Protein AF-A0A537WPW2-F1 (afdb_monomer)

Secondary structure (DSSP, 8-state):
-EEE--SSHHHHHHHHHH-TTPEEESS-TTHHHHHHTTS---SEEEE-TT-GGGG-EEEETTEEEE-TT-BHHHHHHH-TTSHHHHHHHHHSS-HHHHHH-BHHHHHHHT-TT-SHHHHHHHTT--EEEEETTTEEEEE-

Sequence (140 aa):
MEVLIPRALEEALALKAAHPEAVPIAGGTDLMVDLNFDRTRPELMIDVSRLSELNTWRREDGNLFLGAGLTYTRALRELPEMRALAQASRSVGSPQIRNRGTIGGNLGTASPAGDAVPVLVAHDGEVVLVAAGDRTRSVP

Nearest PDB structures (foldseek):
  2e3t-assembly1_B  TM=9.440E-01  e=2.697E-08  Rattus norvegicus
  1t3q-assembly1_F  TM=8.923E-01  e=1.107E-08  Pseudomonas putida
  3etr-assembly1_B  TM=9.355E-01  e=3.478E-08  Bos taurus
  4yrw-assembly1_B  TM=9.409E-01  e=4.209E-08  Rattus norvegicus
  1jro-assembly2_E  TM=9.032E-01  e=4.716E-07  Rhodobacter capsulatus

Mean predicted aligned error: 2.57 Å

Structure (mmCIF, N/CA/C/O backbone):
data_AF-A0A537WPW2-F1
#
_entry.id   AF-A0A537WPW2-F1
#
loop_
_atom_site.group_PDB
_atom_site.id
_atom_site.type_symbol
_atom_site.label_atom_id
_atom_site.label_alt_id
_atom_site.label_comp_id
_atom_site.label_asym_id
_atom_site.label_entity_id
_atom_site.label_seq_id
_atom_site.pdbx_PDB_ins_code
_atom_site.Cartn_x
_atom_site.Cartn_y
_atom_site.Cartn_z
_atom_site.occupancy
_atom_site.B_iso_or_equiv
_atom_site.auth_seq_id
_atom_site.auth_comp_id
_atom_site.auth_asym_id
_atom_site.auth_atom_id
_atom_site.pdbx_PDB_model_num
ATOM 1 N N . MET A 1 1 ? 16.458 2.649 -13.959 1.00 85.69 1 MET A N 1
ATOM 2 C CA . MET A 1 1 ? 15.175 2.404 -13.285 1.00 85.69 1 MET A CA 1
ATOM 3 C C . MET A 1 1 ? 14.180 3.381 -13.851 1.00 85.69 1 MET A C 1
ATOM 5 O O . MET A 1 1 ? 14.317 4.580 -13.630 1.00 85.69 1 MET A O 1
ATOM 9 N N . GLU A 1 2 ? 13.271 2.872 -14.662 1.00 96.94 2 GLU A N 1
ATOM 10 C CA . GLU A 1 2 ? 12.179 3.645 -15.238 1.00 96.94 2 GLU A CA 1
ATOM 11 C C . GLU A 1 2 ? 10.965 3.598 -14.300 1.00 96.94 2 GLU A C 1
ATOM 13 O O . GLU A 1 2 ? 10.761 2.616 -13.582 1.00 96.94 2 GLU A O 1
ATOM 18 N N . VAL A 1 3 ? 10.181 4.678 -14.269 1.00 98.19 3 VAL A N 1
ATOM 19 C CA . VAL A 1 3 ? 8.965 4.768 -13.453 1.00 98.19 3 VAL A CA 1
ATOM 20 C C . VAL A 1 3 ? 7.814 5.243 -14.325 1.00 98.19 3 VAL A C 1
ATOM 22 O O . VAL A 1 3 ? 7.833 6.365 -14.829 1.00 98.19 3 VAL A O 1
ATOM 25 N N . LEU A 1 4 ? 6.800 4.396 -14.464 1.00 98.50 4 LEU A N 1
ATOM 26 C CA . LEU A 1 4 ? 5.553 4.715 -15.144 1.00 98.50 4 LEU A CA 1
ATOM 27 C C . LEU A 1 4 ? 4.578 5.340 -14.146 1.00 98.50 4 LEU A C 1
ATOM 29 O O . LEU A 1 4 ? 4.455 4.872 -13.014 1.00 98.50 4 LEU A O 1
ATOM 33 N N . ILE A 1 5 ? 3.885 6.401 -14.560 1.00 98.19 5 ILE A N 1
ATOM 34 C CA . ILE A 1 5 ? 3.008 7.194 -13.686 1.00 98.19 5 ILE A CA 1
ATOM 35 C C . ILE A 1 5 ? 1.600 7.238 -14.302 1.00 98.19 5 ILE A C 1
ATOM 37 O O . ILE A 1 5 ? 1.245 8.241 -14.932 1.00 98.19 5 ILE A O 1
ATOM 41 N N . PRO A 1 6 ? 0.811 6.156 -14.164 1.00 97.94 6 PRO A N 1
ATOM 42 C CA . PRO A 1 6 ? -0.560 6.116 -14.655 1.00 97.94 6 PRO A CA 1
ATOM 43 C C . PRO A 1 6 ? -1.446 7.131 -13.927 1.00 97.94 6 PRO A C 1
ATOM 45 O O . PRO A 1 6 ? -1.188 7.522 -12.784 1.00 97.94 6 PRO A O 1
ATOM 48 N N . ARG A 1 7 ? -2.519 7.556 -14.593 1.00 96.88 7 ARG A N 1
ATOM 49 C CA . ARG A 1 7 ? -3.494 8.521 -14.057 1.00 96.88 7 ARG A CA 1
ATOM 50 C C . ARG A 1 7 ? -4.798 7.883 -13.594 1.00 96.88 7 ARG A C 1
ATOM 52 O O . ARG A 1 7 ? -5.586 8.569 -12.950 1.00 96.88 7 ARG A O 1
ATOM 59 N N . ALA A 1 8 ? -5.010 6.613 -13.920 1.00 97.12 8 ALA A N 1
ATOM 60 C CA . ALA A 1 8 ? -6.184 5.838 -13.541 1.00 97.12 8 ALA A CA 1
ATOM 61 C C . ALA A 1 8 ? -5.801 4.386 -13.237 1.00 97.12 8 ALA A C 1
ATOM 63 O O . ALA A 1 8 ? -4.783 3.883 -13.728 1.00 97.12 8 ALA A O 1
ATOM 64 N N . LEU A 1 9 ? -6.632 3.704 -12.450 1.00 97.25 9 LEU A N 1
ATOM 65 C CA . LEU A 1 9 ? -6.421 2.297 -12.112 1.00 97.25 9 LEU A CA 1
ATOM 66 C C . LEU A 1 9 ? -6.387 1.410 -13.362 1.00 97.25 9 LEU A C 1
ATOM 68 O O . LEU A 1 9 ? -5.503 0.567 -13.478 1.00 97.25 9 LEU A O 1
ATOM 72 N N . GLU A 1 10 ? -7.279 1.655 -14.321 1.00 97.25 10 GLU A N 1
ATOM 73 C CA . GLU A 1 10 ? -7.330 0.916 -15.589 1.00 97.25 10 GLU A CA 1
ATOM 74 C C . GLU A 1 10 ? -5.992 0.976 -16.344 1.00 97.25 10 GLU A C 1
ATOM 76 O O . GLU A 1 10 ? -5.466 -0.040 -16.797 1.00 97.25 10 GLU A O 1
ATOM 81 N N . GLU A 1 11 ? -5.383 2.164 -16.406 1.00 97.88 11 GLU A N 1
ATOM 82 C CA . GLU A 1 11 ? -4.077 2.365 -17.037 1.00 97.88 11 GLU A CA 1
ATOM 83 C C . GLU A 1 11 ? -2.975 1.621 -16.273 1.00 97.88 11 GLU A C 1
ATOM 85 O O . GLU A 1 11 ? -2.161 0.928 -16.880 1.00 97.88 11 GLU A O 1
ATOM 90 N N . ALA A 1 12 ? -2.969 1.695 -14.939 1.00 98.31 12 ALA A N 1
ATOM 91 C CA . ALA A 1 12 ? -2.002 0.974 -14.113 1.00 98.31 12 ALA A CA 1
ATOM 92 C C . ALA A 1 12 ? -2.090 -0.549 -14.309 1.00 98.31 12 ALA A C 1
ATOM 94 O O . ALA A 1 12 ? -1.064 -1.227 -14.386 1.00 98.31 12 ALA A O 1
ATOM 95 N N . LEU A 1 13 ? -3.308 -1.086 -14.423 1.00 98.31 13 LEU A N 1
ATOM 96 C CA . LEU A 1 13 ? -3.556 -2.502 -14.680 1.00 98.31 13 LEU A CA 1
ATOM 97 C C . LEU A 1 13 ? -3.110 -2.908 -16.087 1.00 98.31 13 LEU A C 1
ATOM 99 O O . LEU A 1 13 ? -2.482 -3.957 -16.237 1.00 98.31 13 LEU A O 1
ATOM 103 N N . ALA A 1 14 ? -3.386 -2.084 -17.101 1.00 98.19 14 ALA A N 1
ATOM 104 C CA . ALA A 1 14 ? -2.924 -2.313 -18.467 1.00 98.19 14 ALA A CA 1
ATOM 105 C C . ALA A 1 14 ? -1.389 -2.320 -18.544 1.00 98.19 14 ALA A C 1
ATOM 107 O O . ALA A 1 14 ? -0.806 -3.243 -19.115 1.00 98.19 14 ALA A O 1
ATOM 108 N N . LEU A 1 15 ? -0.728 -1.357 -17.893 1.00 98.38 15 LEU A N 1
ATOM 109 C CA . LEU A 1 15 ? 0.732 -1.313 -17.786 1.00 98.38 15 LEU A CA 1
ATOM 110 C C . LEU A 1 15 ? 1.279 -2.538 -17.052 1.00 98.38 15 LEU A C 1
ATOM 112 O O . LEU A 1 15 ? 2.238 -3.143 -17.518 1.00 98.38 15 LEU A O 1
ATOM 116 N N . LYS A 1 16 ? 0.653 -2.961 -15.948 1.00 98.25 16 LYS A N 1
ATOM 117 C CA . LYS A 1 16 ? 1.069 -4.166 -15.218 1.00 98.25 16 LYS A CA 1
ATOM 118 C C . LYS A 1 16 ? 0.872 -5.449 -16.033 1.00 98.25 16 LYS A C 1
ATOM 120 O O . LYS A 1 16 ? 1.639 -6.394 -15.872 1.00 98.25 16 LYS A O 1
ATOM 125 N N . ALA A 1 17 ? -0.139 -5.500 -16.898 1.00 98.12 17 ALA A N 1
ATOM 126 C CA . ALA A 1 17 ? -0.354 -6.622 -17.806 1.00 98.12 17 ALA A CA 1
ATOM 127 C C . ALA A 1 17 ? 0.673 -6.648 -18.950 1.00 98.12 17 ALA A C 1
ATOM 129 O O . ALA A 1 17 ? 1.134 -7.725 -19.320 1.00 98.12 17 ALA A O 1
ATOM 130 N N . ALA A 1 18 ? 1.044 -5.478 -19.483 1.00 98.12 18 ALA A N 1
ATOM 131 C CA . ALA A 1 18 ? 2.081 -5.335 -20.505 1.00 98.12 18 ALA A CA 1
ATOM 132 C C . ALA A 1 18 ? 3.498 -5.578 -19.955 1.00 98.12 18 ALA A C 1
ATOM 134 O O . ALA A 1 18 ? 4.353 -6.086 -20.676 1.00 98.12 18 ALA A O 1
ATOM 135 N N . HIS A 1 19 ? 3.714 -5.264 -18.675 1.00 98.00 19 HIS A N 1
ATOM 136 C CA . HIS A 1 19 ? 4.984 -5.395 -17.962 1.00 98.00 19 HIS A CA 1
ATOM 137 C C . HIS A 1 19 ? 4.810 -6.214 -16.669 1.00 98.00 19 HIS A C 1
ATOM 139 O O . HIS A 1 19 ? 4.763 -5.648 -15.566 1.00 98.00 19 HIS A O 1
ATOM 145 N N . PRO A 1 20 ? 4.678 -7.553 -16.760 1.00 97.56 20 PRO A N 1
ATOM 146 C CA . PRO A 1 20 ? 4.456 -8.413 -15.597 1.00 97.56 20 PRO A CA 1
ATOM 147 C C . PRO A 1 20 ? 5.550 -8.319 -14.526 1.00 97.56 20 PRO A C 1
ATOM 149 O O . PRO A 1 20 ? 5.272 -8.555 -13.351 1.00 97.56 20 PRO A O 1
ATOM 152 N N . GLU A 1 21 ? 6.768 -7.939 -14.893 1.00 97.12 21 GLU A N 1
ATOM 153 C CA . GLU A 1 21 ? 7.914 -7.711 -14.009 1.00 97.12 21 GLU A CA 1
ATOM 154 C C . GLU A 1 21 ? 7.873 -6.366 -13.273 1.00 97.12 21 GLU A C 1
ATOM 156 O O . GLU A 1 21 ? 8.509 -6.227 -12.228 1.00 97.12 21 GLU A O 1
ATOM 161 N N . ALA A 1 22 ? 7.114 -5.383 -13.773 1.00 98.12 22 ALA A N 1
ATOM 162 C CA . ALA A 1 22 ? 7.091 -4.044 -13.199 1.00 98.12 22 ALA A CA 1
ATOM 163 C C . ALA A 1 22 ? 6.582 -4.067 -11.754 1.00 98.12 22 ALA A C 1
ATOM 165 O O . ALA A 1 22 ? 5.523 -4.635 -11.459 1.00 98.12 22 ALA A O 1
ATOM 166 N N . VAL A 1 23 ? 7.313 -3.436 -10.839 1.00 97.94 23 VAL A N 1
ATOM 167 C CA . VAL A 1 23 ? 6.972 -3.447 -9.411 1.00 97.94 23 VAL A CA 1
ATOM 168 C C . VAL A 1 23 ? 6.090 -2.239 -9.075 1.00 97.94 23 VAL A C 1
ATOM 170 O O . VAL A 1 23 ? 6.522 -1.100 -9.274 1.00 97.94 23 VAL A O 1
ATOM 173 N N . PRO A 1 24 ? 4.858 -2.432 -8.565 1.00 97.94 24 PRO A N 1
ATOM 174 C CA . PRO A 1 24 ? 4.042 -1.317 -8.098 1.00 97.94 24 PRO A CA 1
ATOM 175 C C . PRO A 1 24 ? 4.684 -0.631 -6.887 1.00 97.94 24 PRO A C 1
ATOM 177 O O . PRO A 1 24 ? 5.152 -1.296 -5.962 1.00 97.94 24 PRO A O 1
ATOM 180 N N . ILE A 1 25 ? 4.656 0.700 -6.857 1.00 98.19 25 ILE A N 1
ATOM 181 C CA . ILE A 1 25 ? 5.137 1.506 -5.734 1.00 98.19 25 ILE A CA 1
ATOM 182 C C . ILE A 1 25 ? 4.067 2.507 -5.292 1.00 98.19 25 ILE A C 1
ATOM 184 O O . ILE A 1 25 ? 3.529 3.262 -6.094 1.00 98.19 25 ILE A O 1
ATOM 188 N N . ALA A 1 26 ? 3.760 2.517 -3.992 1.00 98.25 26 ALA A N 1
ATOM 189 C CA . ALA A 1 26 ? 2.850 3.480 -3.371 1.00 98.25 26 ALA A CA 1
ATOM 190 C C . ALA A 1 26 ? 3.624 4.465 -2.473 1.00 98.25 26 ALA A C 1
ATOM 192 O O . ALA A 1 26 ? 4.250 5.416 -2.941 1.00 98.25 26 ALA A O 1
ATOM 193 N N . GLY A 1 27 ? 3.623 4.226 -1.159 1.00 97.44 27 GLY A N 1
ATOM 194 C CA . GLY A 1 27 ? 4.338 5.051 -0.183 1.00 97.44 27 GLY A CA 1
ATOM 195 C C . GLY A 1 27 ? 5.859 5.018 -0.319 1.00 97.44 27 GLY A C 1
ATOM 196 O O . GLY A 1 27 ? 6.518 6.011 -0.003 1.00 97.44 27 GLY A O 1
ATOM 197 N N . GLY A 1 28 ? 6.394 3.888 -0.792 1.00 97.81 28 GLY A N 1
ATOM 198 C CA . GLY A 1 28 ? 7.828 3.631 -0.945 1.00 97.81 28 GLY A CA 1
ATOM 199 C C . GLY A 1 28 ? 8.565 3.311 0.360 1.00 97.81 28 GLY A C 1
ATOM 200 O O . GLY A 1 28 ? 9.780 3.181 0.338 1.00 97.81 28 GLY A O 1
ATOM 201 N N . THR A 1 29 ? 7.867 3.181 1.492 1.00 98.00 29 THR A N 1
ATOM 202 C CA . THR A 1 29 ? 8.487 3.045 2.824 1.00 98.00 29 THR A CA 1
ATOM 203 C C . THR A 1 29 ? 9.200 1.714 3.059 1.00 98.00 29 THR A C 1
ATOM 205 O O . THR A 1 29 ? 10.076 1.675 3.914 1.00 98.00 29 THR A O 1
ATOM 208 N N . ASP A 1 30 ? 8.866 0.673 2.295 1.00 97.06 30 ASP A N 1
ATOM 209 C CA . ASP A 1 30 ? 9.588 -0.608 2.276 1.00 97.06 30 ASP A CA 1
ATOM 210 C C . ASP A 1 30 ? 10.455 -0.726 1.017 1.00 97.06 30 ASP A C 1
ATOM 212 O O . ASP A 1 30 ? 11.674 -0.843 1.105 1.00 97.06 30 ASP A O 1
ATOM 216 N N . LEU A 1 31 ? 9.855 -0.583 -0.174 1.00 97.12 31 LEU A N 1
ATOM 217 C CA . LEU A 1 31 ? 10.569 -0.782 -1.442 1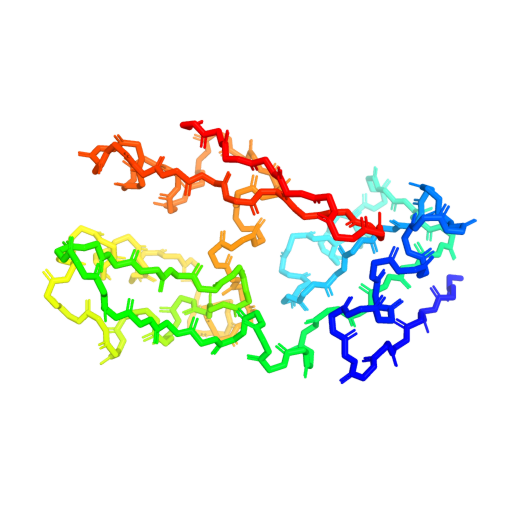.00 97.12 31 LEU A CA 1
ATOM 218 C C . LEU A 1 31 ? 11.798 0.128 -1.601 1.00 97.12 31 LEU A C 1
ATOM 220 O O . LEU A 1 31 ? 12.848 -0.333 -2.039 1.00 97.12 31 LEU A O 1
ATOM 224 N N . MET A 1 32 ? 11.707 1.410 -1.222 1.00 97.31 32 MET A N 1
ATOM 225 C CA . MET A 1 32 ? 12.864 2.313 -1.320 1.00 97.31 32 MET A CA 1
ATOM 226 C C . MET A 1 32 ? 13.944 1.983 -0.286 1.00 97.31 32 MET A C 1
ATOM 228 O O . MET A 1 32 ? 15.117 2.266 -0.517 1.00 97.31 32 MET A O 1
ATOM 232 N N . VAL A 1 33 ? 13.571 1.385 0.848 1.00 96.62 33 VAL A N 1
ATOM 233 C CA . VAL A 1 33 ? 14.529 0.902 1.847 1.00 96.62 33 VAL A CA 1
ATOM 234 C C . VAL A 1 33 ? 15.286 -0.295 1.282 1.00 96.62 33 VAL A C 1
ATOM 236 O O . VAL A 1 33 ? 16.515 -0.293 1.308 1.00 96.62 33 VAL A O 1
ATOM 239 N N . ASP A 1 34 ? 14.585 -1.263 0.694 1.00 97.00 34 ASP A N 1
ATOM 240 C CA . ASP A 1 34 ? 15.224 -2.425 0.071 1.00 97.00 34 ASP A CA 1
ATOM 241 C C . ASP A 1 34 ? 16.120 -2.041 -1.113 1.00 97.00 34 ASP A C 1
ATOM 243 O O . ASP A 1 34 ? 17.196 -2.617 -1.267 1.00 97.00 34 ASP A O 1
ATOM 247 N N . LEU A 1 35 ? 15.737 -1.026 -1.894 1.00 96.12 35 LEU A N 1
ATOM 248 C CA . LEU A 1 35 ? 16.595 -0.426 -2.922 1.00 96.12 35 LEU A CA 1
ATOM 249 C C . LEU A 1 35 ? 17.885 0.157 -2.332 1.00 96.12 35 LEU A C 1
ATOM 251 O O . LEU A 1 35 ? 18.975 -0.119 -2.827 1.00 96.12 35 LEU A O 1
ATOM 255 N N . ASN A 1 36 ? 17.776 0.949 -1.262 1.00 96.88 36 ASN A N 1
ATOM 256 C CA . ASN A 1 36 ? 18.931 1.586 -0.624 1.00 96.88 36 ASN A CA 1
ATOM 257 C C . ASN A 1 36 ? 19.900 0.571 -0.001 1.00 96.88 36 ASN A C 1
ATOM 259 O O . ASN A 1 36 ? 21.102 0.823 0.045 1.00 96.88 36 ASN A O 1
ATOM 263 N N . PHE A 1 37 ? 19.384 -0.564 0.475 1.00 97.69 37 PHE A N 1
ATOM 264 C CA . PHE A 1 37 ? 20.180 -1.662 1.028 1.00 97.69 37 PHE A CA 1
ATOM 265 C C . PHE A 1 37 ? 20.589 -2.714 -0.010 1.00 97.69 37 PHE A C 1
ATOM 267 O O . PHE A 1 37 ? 21.105 -3.763 0.371 1.00 97.69 37 PHE A O 1
ATOM 274 N N . ASP A 1 38 ? 20.369 -2.445 -1.298 1.00 95.88 38 ASP A N 1
ATOM 275 C CA . ASP A 1 38 ? 20.734 -3.322 -2.413 1.00 95.88 38 ASP A CA 1
ATOM 276 C C . ASP A 1 38 ? 20.123 -4.736 -2.342 1.00 95.88 38 ASP A C 1
ATOM 278 O O . ASP A 1 38 ? 20.706 -5.725 -2.784 1.00 95.88 38 ASP A O 1
ATOM 282 N N . ARG A 1 39 ? 18.930 -4.847 -1.750 1.00 96.88 39 ARG A N 1
ATOM 283 C CA . ARG A 1 39 ? 18.183 -6.110 -1.628 1.00 96.88 39 ARG A CA 1
ATOM 284 C C . ARG A 1 39 ? 17.326 -6.401 -2.852 1.00 96.88 39 ARG A C 1
ATOM 286 O O . ARG A 1 39 ? 16.996 -7.552 -3.119 1.00 96.88 39 ARG A O 1
ATOM 293 N N . THR A 1 40 ? 16.945 -5.357 -3.579 1.00 95.00 40 THR A N 1
ATOM 294 C CA . THR A 1 40 ? 16.169 -5.435 -4.817 1.00 95.00 40 THR A CA 1
ATOM 295 C C . THR A 1 40 ? 16.619 -4.345 -5.781 1.00 95.00 40 THR A C 1
ATOM 297 O O . THR A 1 40 ? 17.152 -3.323 -5.353 1.00 95.00 40 THR A O 1
ATOM 300 N N . ARG A 1 41 ? 16.414 -4.560 -7.085 1.00 94.69 41 ARG A N 1
ATOM 301 C CA . ARG A 1 41 ? 16.689 -3.592 -8.159 1.00 94.69 41 ARG A CA 1
ATOM 302 C C . ARG A 1 41 ? 15.690 -3.762 -9.314 1.00 94.69 41 ARG A C 1
ATOM 304 O O . ARG A 1 41 ? 16.076 -4.259 -10.370 1.00 94.69 41 ARG A O 1
ATOM 311 N N . PRO A 1 42 ? 14.408 -3.391 -9.145 1.00 95.88 42 PRO A N 1
ATOM 312 C CA . PRO A 1 42 ? 13.460 -3.399 -10.249 1.00 95.88 42 PRO A CA 1
ATOM 313 C C . PRO A 1 42 ? 13.942 -2.480 -11.375 1.00 95.88 42 PRO A C 1
ATOM 315 O O . PRO A 1 42 ? 14.321 -1.330 -11.148 1.00 95.88 42 PRO A O 1
ATOM 318 N N . GLU A 1 43 ? 13.919 -2.981 -12.605 1.00 96.75 43 GLU A N 1
ATOM 319 C CA . GLU A 1 43 ? 14.257 -2.180 -13.785 1.00 96.75 43 GLU A CA 1
ATOM 320 C C . GLU A 1 43 ? 13.141 -1.177 -14.110 1.00 96.75 43 GLU A C 1
ATOM 322 O O . GLU A 1 43 ? 13.427 -0.051 -14.536 1.00 96.75 43 GLU A O 1
ATOM 327 N N . LEU A 1 44 ? 11.897 -1.564 -13.802 1.00 98.25 44 LEU A N 1
ATOM 328 C CA . LEU A 1 44 ? 10.667 -0.833 -14.070 1.00 98.25 44 LEU A CA 1
ATOM 329 C C . LEU A 1 44 ? 9.747 -0.821 -12.840 1.00 98.25 44 LEU A C 1
ATOM 331 O O . LEU A 1 44 ? 9.517 -1.851 -12.199 1.00 98.25 44 LEU A O 1
ATOM 335 N N . MET A 1 45 ? 9.188 0.347 -12.529 1.00 98.50 45 MET A N 1
ATOM 336 C CA . MET A 1 45 ? 8.192 0.523 -11.470 1.00 98.50 45 MET A CA 1
ATOM 337 C C . MET A 1 45 ? 6.938 1.231 -11.983 1.00 98.50 45 MET A C 1
ATOM 339 O O . MET A 1 45 ? 7.003 2.013 -12.929 1.00 98.50 45 MET A O 1
ATOM 343 N N . ILE A 1 46 ? 5.805 0.990 -11.322 1.00 98.69 46 ILE A N 1
ATOM 344 C CA . ILE A 1 46 ? 4.528 1.671 -11.592 1.00 98.69 46 ILE A CA 1
ATOM 345 C C . ILE A 1 46 ? 4.119 2.453 -10.335 1.00 98.69 46 ILE A C 1
ATOM 347 O O . ILE A 1 46 ? 3.805 1.846 -9.311 1.00 98.69 46 ILE A O 1
ATOM 351 N N . ASP A 1 47 ? 4.130 3.789 -10.390 1.00 98.50 47 ASP A N 1
ATOM 352 C CA . ASP A 1 47 ? 3.687 4.652 -9.284 1.00 98.50 47 ASP A CA 1
ATOM 353 C C . ASP A 1 47 ? 2.157 4.639 -9.178 1.00 98.50 47 ASP A C 1
ATOM 355 O O . ASP A 1 47 ? 1.453 5.246 -9.984 1.00 98.50 47 ASP A O 1
ATOM 359 N N . VAL A 1 48 ? 1.640 3.965 -8.150 1.00 98.31 48 VAL A N 1
ATOM 360 C CA . VAL A 1 48 ? 0.201 3.877 -7.864 1.00 98.31 48 VAL A CA 1
ATOM 361 C C . VAL A 1 48 ? -0.248 4.873 -6.793 1.00 98.31 48 VAL A C 1
ATOM 363 O O . VAL A 1 48 ? -1.424 4.917 -6.438 1.00 98.31 48 VAL A O 1
ATOM 366 N N . SER A 1 49 ? 0.660 5.703 -6.263 1.00 97.31 49 SER A N 1
ATOM 367 C CA . SER A 1 49 ? 0.367 6.596 -5.130 1.00 97.31 49 SER A CA 1
ATOM 368 C C . SER A 1 49 ? -0.651 7.696 -5.452 1.00 97.31 49 SER A C 1
ATOM 370 O O . SER A 1 49 ? -1.266 8.257 -4.543 1.00 97.31 49 SER A O 1
ATOM 372 N N . ARG A 1 50 ? -0.845 8.001 -6.741 1.00 94.75 50 ARG A N 1
ATOM 373 C CA . ARG A 1 50 ? -1.734 9.067 -7.234 1.00 94.75 50 ARG A CA 1
ATOM 374 C C . ARG A 1 50 ? -3.106 8.580 -7.693 1.00 94.75 50 ARG A C 1
ATOM 376 O O . ARG A 1 50 ? -3.938 9.412 -8.043 1.00 94.75 50 ARG A O 1
ATOM 383 N N . LEU A 1 51 ? -3.345 7.271 -7.678 1.00 97.81 51 LEU A N 1
ATOM 384 C CA . LEU A 1 51 ? -4.609 6.680 -8.108 1.00 97.81 51 LEU A CA 1
ATOM 385 C C . LEU A 1 51 ? -5.672 6.936 -7.040 1.00 97.81 51 LEU A C 1
ATOM 387 O O . LEU A 1 51 ? -5.611 6.394 -5.933 1.00 97.81 51 LEU A O 1
ATOM 391 N N . SER A 1 52 ? -6.621 7.820 -7.344 1.00 95.94 52 SER A N 1
ATOM 392 C CA . SER A 1 52 ? -7.659 8.232 -6.396 1.00 95.94 52 SER A CA 1
ATOM 393 C C . SER A 1 52 ? -8.561 7.058 -6.018 1.00 95.94 52 SER A C 1
ATOM 395 O O . SER A 1 52 ? -8.981 6.957 -4.867 1.00 95.94 52 SER A O 1
ATOM 397 N N . GLU A 1 53 ? -8.758 6.120 -6.942 1.00 96.50 53 GLU A N 1
ATOM 398 C CA . GLU A 1 53 ? -9.518 4.883 -6.779 1.00 96.50 53 GLU A CA 1
ATOM 399 C C . GLU A 1 53 ? -8.961 4.015 -5.641 1.00 96.50 53 GLU A C 1
ATOM 401 O O . GLU A 1 53 ? -9.724 3.415 -4.888 1.00 96.50 53 GLU A O 1
ATOM 406 N N . LEU A 1 54 ? -7.634 4.000 -5.452 1.00 97.75 54 LEU A N 1
ATOM 407 C CA . LEU A 1 54 ? -6.977 3.254 -4.373 1.00 97.75 54 LEU A CA 1
ATOM 408 C C . LEU A 1 54 ? -6.924 4.029 -3.052 1.00 97.75 54 LEU A C 1
ATOM 410 O O . LEU A 1 54 ? -6.626 3.446 -2.013 1.00 97.75 54 LEU A O 1
ATOM 414 N N . ASN A 1 55 ? -7.199 5.330 -3.071 1.00 95.50 55 ASN A N 1
ATOM 415 C CA . ASN A 1 55 ? -7.004 6.232 -1.939 1.00 95.50 55 ASN A CA 1
ATOM 416 C C . ASN A 1 55 ? -8.320 6.578 -1.226 1.00 95.50 55 ASN A C 1
ATOM 418 O O . ASN A 1 55 ? -8.388 7.573 -0.508 1.00 95.50 55 ASN A O 1
ATOM 422 N N . THR A 1 56 ? -9.386 5.807 -1.410 1.00 95.69 56 THR A N 1
ATOM 423 C CA . THR A 1 56 ? -10.672 6.046 -0.740 1.00 95.69 56 THR A CA 1
ATOM 424 C C . THR A 1 56 ? -11.019 4.913 0.212 1.00 95.69 56 THR A C 1
ATOM 426 O O . THR A 1 56 ? -10.401 3.852 0.203 1.00 95.69 56 THR A O 1
ATOM 429 N N . TRP A 1 57 ? -11.992 5.157 1.077 1.00 97.12 57 TRP A N 1
ATOM 430 C CA . TRP A 1 57 ? -12.656 4.119 1.847 1.00 97.12 57 TRP A CA 1
ATOM 431 C C . TRP A 1 57 ? -14.153 4.405 1.833 1.00 97.12 57 TRP A C 1
ATOM 433 O O . TRP A 1 57 ? -14.571 5.551 1.642 1.00 97.12 57 TRP A O 1
ATOM 443 N N . ARG A 1 58 ? -14.967 3.366 2.000 1.00 96.75 58 ARG A N 1
ATOM 444 C CA . ARG A 1 58 ? -16.428 3.494 1.995 1.00 96.75 58 ARG A CA 1
ATOM 445 C C . ARG A 1 58 ? -17.084 2.413 2.838 1.00 96.75 58 ARG A C 1
ATOM 447 O O . ARG A 1 58 ? -16.513 1.348 3.049 1.00 96.75 58 ARG A O 1
ATOM 454 N N . ARG A 1 59 ? -18.301 2.696 3.292 1.00 95.75 59 ARG A N 1
ATOM 455 C CA . ARG A 1 59 ? -19.180 1.731 3.956 1.00 95.75 59 ARG A CA 1
ATOM 456 C C . ARG A 1 59 ? -20.287 1.334 2.996 1.00 95.75 59 ARG A C 1
ATOM 458 O O . ARG A 1 59 ? -20.896 2.209 2.390 1.00 95.75 59 ARG A O 1
ATOM 465 N N . GLU A 1 60 ? -20.536 0.044 2.877 1.00 95.50 60 GLU A N 1
ATOM 466 C CA . GLU A 1 60 ? -21.611 -0.505 2.049 1.00 95.50 60 GLU A CA 1
ATOM 467 C C . GLU A 1 60 ? -22.001 -1.867 2.609 1.00 95.50 60 GLU A C 1
ATOM 469 O O . GLU A 1 60 ? -21.128 -2.657 2.960 1.00 95.50 60 GLU A O 1
ATOM 474 N N . ASP A 1 61 ? -23.305 -2.108 2.746 1.00 94.06 61 ASP A N 1
ATOM 475 C CA . ASP A 1 61 ? -23.873 -3.397 3.160 1.00 94.06 61 ASP A CA 1
ATOM 476 C C . ASP A 1 61 ? -23.245 -3.996 4.430 1.00 94.06 61 ASP A C 1
ATOM 478 O O . ASP A 1 61 ? -23.005 -5.194 4.538 1.00 94.06 61 ASP A O 1
ATOM 482 N N . GLY A 1 62 ? -22.948 -3.139 5.413 1.00 91.00 62 GLY A N 1
ATOM 483 C CA . GLY A 1 62 ? -22.329 -3.541 6.682 1.00 91.00 62 GLY A CA 1
ATOM 484 C C . GLY A 1 62 ? -20.815 -3.772 6.615 1.00 91.00 62 GLY A C 1
ATOM 485 O O . GLY A 1 62 ? -20.186 -3.908 7.662 1.00 91.00 62 GLY A O 1
ATOM 486 N N . ASN A 1 63 ? -20.218 -3.723 5.425 1.00 94.00 63 ASN A N 1
ATOM 487 C CA . ASN A 1 63 ? -18.784 -3.863 5.208 1.00 94.00 63 ASN A CA 1
ATOM 488 C C . ASN A 1 63 ? -18.081 -2.504 5.167 1.00 94.00 63 ASN A C 1
ATOM 490 O O . ASN A 1 63 ? -18.664 -1.470 4.817 1.00 94.00 63 ASN A O 1
ATOM 494 N N . LEU A 1 64 ? -16.794 -2.512 5.514 1.00 95.94 64 LEU A N 1
ATOM 495 C CA . LEU A 1 64 ? -15.901 -1.377 5.331 1.00 95.94 64 LEU A CA 1
ATOM 496 C C . LEU A 1 64 ? -14.865 -1.720 4.262 1.00 95.94 64 LEU A C 1
ATOM 498 O O . LEU A 1 64 ? -14.017 -2.584 4.459 1.00 95.94 64 LEU A O 1
ATOM 502 N N . PHE A 1 65 ? -14.911 -0.994 3.153 1.00 97.00 65 PHE A N 1
ATOM 503 C CA . PHE A 1 65 ? -13.963 -1.132 2.059 1.00 97.00 65 PHE A CA 1
ATOM 504 C C . PHE A 1 65 ? -12.826 -0.140 2.256 1.00 97.00 65 PHE A C 1
ATOM 506 O O . PHE A 1 65 ? -13.058 1.068 2.347 1.00 97.00 65 PHE A O 1
ATOM 513 N N . LEU A 1 66 ? -11.601 -0.655 2.304 1.00 97.56 66 LEU A N 1
ATOM 514 C CA . LEU A 1 66 ? -10.380 0.130 2.437 1.00 97.56 66 LEU A CA 1
ATOM 515 C C . LEU A 1 66 ? -9.618 0.091 1.116 1.00 97.56 66 LEU A C 1
ATOM 517 O O . LEU A 1 66 ? -9.206 -0.973 0.662 1.00 97.56 66 LEU A O 1
ATOM 521 N N . GLY A 1 67 ? -9.398 1.248 0.502 1.00 97.94 67 GLY A N 1
ATOM 522 C CA . GLY A 1 67 ? -8.520 1.342 -0.654 1.00 97.94 67 GLY A CA 1
ATOM 523 C C . GLY A 1 67 ? -7.078 0.981 -0.282 1.00 97.94 67 GLY A C 1
ATOM 524 O O . GLY A 1 67 ? -6.565 1.394 0.760 1.00 97.94 67 GLY A O 1
ATOM 525 N N . ALA A 1 68 ? -6.395 0.229 -1.147 1.00 98.19 68 ALA A N 1
ATOM 526 C CA . ALA A 1 68 ? -5.021 -0.235 -0.919 1.00 98.19 68 ALA A CA 1
ATOM 527 C C . ALA A 1 68 ? -4.000 0.914 -0.742 1.00 98.19 68 ALA A C 1
ATOM 529 O O . ALA A 1 68 ? -2.954 0.748 -0.109 1.00 98.19 68 ALA A O 1
ATOM 530 N N . GLY A 1 69 ? -4.301 2.094 -1.282 1.00 98.25 69 GLY A N 1
ATOM 531 C CA . GLY A 1 69 ? -3.518 3.320 -1.141 1.00 98.25 69 GLY A CA 1
ATOM 532 C C . GLY A 1 69 ? -3.839 4.135 0.120 1.00 98.25 69 GLY A C 1
ATOM 533 O O . GLY A 1 69 ? -3.164 5.126 0.399 1.00 98.25 69 GLY A O 1
ATOM 534 N N . LEU A 1 70 ? -4.824 3.725 0.932 1.00 98.12 70 LEU A N 1
ATOM 535 C CA . LEU A 1 70 ? -5.154 4.407 2.182 1.00 98.12 70 LEU A CA 1
ATOM 536 C C . LEU A 1 70 ? -3.948 4.396 3.131 1.00 98.12 70 LEU A C 1
ATOM 538 O O . LEU A 1 70 ? -3.436 3.338 3.497 1.00 98.12 70 LEU A O 1
ATOM 542 N N . THR A 1 71 ? -3.487 5.582 3.532 1.00 98.50 71 THR A N 1
ATOM 543 C CA . THR A 1 71 ? -2.335 5.714 4.430 1.00 98.50 71 THR A CA 1
ATOM 544 C C . THR A 1 71 ? -2.714 5.451 5.882 1.00 98.50 71 THR A C 1
ATOM 546 O O . THR A 1 71 ? -3.844 5.715 6.299 1.00 98.50 71 THR A O 1
ATOM 549 N N . TYR A 1 72 ? -1.750 5.012 6.692 1.00 98.19 72 TYR A N 1
ATOM 550 C CA . TYR A 1 72 ? -1.959 4.813 8.131 1.00 98.19 72 TYR A CA 1
ATOM 551 C C . TYR A 1 72 ? -2.398 6.092 8.855 1.00 98.19 72 TYR A C 1
ATOM 553 O O . TYR A 1 72 ? -3.236 6.037 9.752 1.00 98.19 72 TYR A O 1
ATOM 561 N N . THR A 1 73 ? -1.891 7.264 8.452 1.00 98.31 73 THR A N 1
ATOM 562 C CA . THR A 1 73 ? -2.363 8.545 9.005 1.00 98.31 73 THR A CA 1
ATOM 563 C C . THR A 1 73 ? -3.843 8.773 8.715 1.00 98.31 73 THR A C 1
ATOM 565 O O . THR A 1 73 ? -4.566 9.263 9.585 1.00 98.31 73 THR A O 1
ATOM 568 N N . ARG A 1 74 ? -4.308 8.433 7.509 1.00 97.75 74 ARG A N 1
ATOM 569 C CA . ARG A 1 74 ? -5.720 8.575 7.154 1.00 97.75 74 ARG A CA 1
ATOM 570 C C . ARG A 1 74 ? -6.577 7.552 7.878 1.00 97.75 74 ARG A C 1
ATOM 572 O O . ARG A 1 74 ? -7.550 7.960 8.495 1.00 97.75 74 ARG A O 1
ATOM 579 N N . ALA A 1 75 ? -6.171 6.284 7.925 1.00 97.12 75 ALA A N 1
ATOM 580 C CA . ALA A 1 75 ? -6.868 5.264 8.710 1.00 97.12 75 ALA A CA 1
ATOM 581 C C . ALA A 1 75 ? -7.016 5.683 10.187 1.00 97.12 75 ALA A C 1
ATOM 583 O O . ALA A 1 75 ? -8.111 5.652 10.738 1.00 97.12 75 ALA A O 1
ATOM 584 N N . LEU A 1 76 ? -5.944 6.191 10.805 1.00 96.69 76 LEU A N 1
ATOM 585 C CA . LEU A 1 76 ? -5.963 6.688 12.184 1.00 96.69 76 LEU A CA 1
ATOM 586 C C . LEU A 1 76 ? -6.929 7.867 12.404 1.00 96.69 76 LEU A C 1
ATOM 588 O O . LEU A 1 76 ? -7.521 7.974 13.477 1.00 96.69 76 LEU A O 1
ATOM 592 N N . ARG A 1 77 ? -7.039 8.790 11.439 1.00 97.06 77 ARG A N 1
ATOM 593 C CA . ARG A 1 77 ? -7.838 10.022 11.575 1.00 97.06 77 ARG A CA 1
ATOM 594 C C . ARG A 1 77 ? -9.292 9.858 11.150 1.00 97.06 77 ARG A C 1
ATOM 596 O O . ARG A 1 77 ? -10.157 10.500 11.734 1.00 97.06 77 ARG A O 1
ATOM 603 N N . GLU A 1 78 ? -9.529 9.076 10.107 1.00 97.38 78 GLU A N 1
ATOM 604 C CA . GLU A 1 78 ? -10.814 8.982 9.412 1.00 97.38 78 GLU A CA 1
ATOM 605 C C . GLU A 1 78 ? -11.626 7.759 9.850 1.00 97.38 78 GLU A C 1
ATOM 607 O O . GLU A 1 78 ? -12.836 7.770 9.667 1.00 97.38 78 GLU A O 1
ATOM 612 N N . LEU A 1 79 ? -10.987 6.747 10.457 1.00 95.69 79 LEU A N 1
ATOM 613 C CA . LEU A 1 79 ? -11.628 5.501 10.902 1.00 95.69 79 LEU A CA 1
ATOM 614 C C . LEU A 1 79 ? -11.398 5.201 12.402 1.00 95.69 79 LEU A C 1
ATOM 616 O O . LEU A 1 79 ? -10.993 4.086 12.754 1.00 95.69 79 LEU A O 1
ATOM 620 N N . PRO A 1 80 ? -11.615 6.158 13.328 1.00 92.38 80 PRO A N 1
ATOM 621 C CA . PRO A 1 80 ? -11.379 5.942 14.761 1.00 92.38 80 PRO A CA 1
ATOM 622 C C . PRO A 1 80 ? -12.242 4.823 15.377 1.00 92.38 80 PRO A C 1
ATOM 624 O O . PRO A 1 80 ? -11.900 4.279 16.430 1.00 92.38 80 PRO A O 1
ATOM 627 N N . GLU A 1 81 ? -13.359 4.470 14.746 1.00 90.06 81 GLU A N 1
ATOM 628 C CA . GLU A 1 81 ? -14.246 3.380 15.142 1.00 90.06 81 GLU A CA 1
ATOM 629 C C . GLU A 1 81 ? -13.636 1.993 14.914 1.00 90.06 81 GLU A C 1
ATOM 631 O O . GLU A 1 81 ? -13.932 1.065 15.670 1.00 90.06 81 GLU A O 1
ATOM 636 N N . MET A 1 82 ? -12.720 1.853 13.94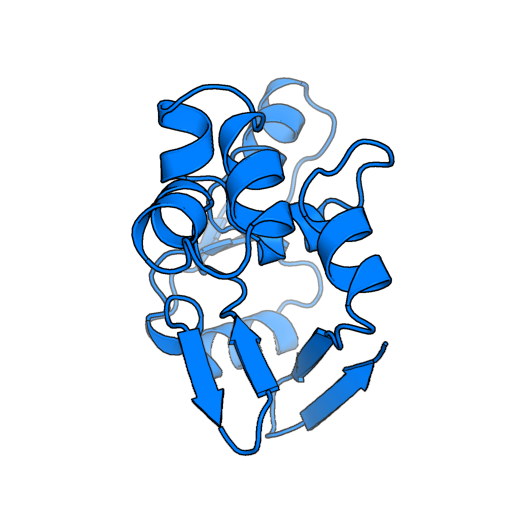9 1.00 94.00 82 MET A N 1
ATOM 637 C CA . MET A 1 82 ? -11.896 0.655 13.808 1.00 94.00 82 MET A CA 1
ATOM 638 C C . MET A 1 82 ? -10.756 0.701 14.823 1.00 94.00 82 MET A C 1
ATOM 640 O O . MET A 1 82 ? -9.594 0.893 14.475 1.00 94.00 82 MET A O 1
ATOM 644 N N . ARG A 1 83 ? -11.090 0.548 16.109 1.00 94.88 83 ARG A N 1
ATOM 645 C CA . ARG A 1 83 ? -10.148 0.763 17.221 1.00 94.88 83 ARG A CA 1
ATOM 646 C C . ARG A 1 83 ? -8.848 -0.025 17.067 1.00 94.88 83 ARG A C 1
ATOM 648 O O . ARG A 1 83 ? -7.786 0.549 17.289 1.00 94.88 83 ARG A O 1
ATOM 655 N N . ALA A 1 84 ? -8.929 -1.289 16.651 1.00 95.94 84 ALA A N 1
ATOM 656 C CA . ALA A 1 84 ? -7.757 -2.128 16.411 1.00 95.94 84 ALA A CA 1
ATOM 657 C C . ALA A 1 84 ? -6.881 -1.567 15.278 1.00 95.94 84 ALA A C 1
ATOM 659 O O . ALA A 1 84 ? -5.677 -1.398 15.463 1.00 95.94 84 ALA A O 1
ATOM 660 N N . LEU A 1 85 ? -7.485 -1.173 14.149 1.00 96.38 85 LEU A N 1
ATOM 661 C CA . LEU A 1 85 ? -6.761 -0.559 13.034 1.00 96.38 85 LEU A CA 1
ATOM 662 C C . LEU A 1 85 ? -6.155 0.785 13.429 1.00 96.38 85 LEU A C 1
ATOM 664 O O . LEU A 1 85 ? -5.011 1.057 13.091 1.00 96.38 85 LEU A O 1
ATOM 668 N N . ALA A 1 86 ? -6.883 1.624 14.163 1.00 96.31 86 ALA A N 1
ATOM 669 C CA . ALA A 1 86 ? -6.385 2.908 14.638 1.00 96.31 86 ALA A CA 1
ATOM 670 C C . ALA A 1 86 ? -5.216 2.734 15.625 1.00 96.31 86 ALA A C 1
ATOM 672 O O . ALA A 1 86 ? -4.238 3.481 15.567 1.00 96.31 86 ALA A O 1
ATOM 673 N N . GLN A 1 8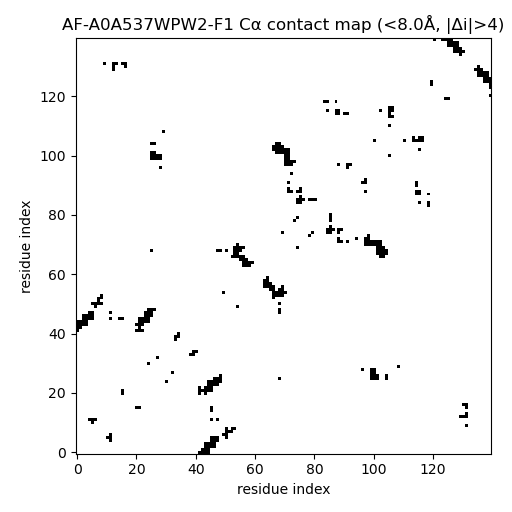7 ? -5.281 1.738 16.512 1.00 96.19 87 GLN A N 1
ATOM 674 C CA . GLN A 1 87 ? -4.193 1.402 17.432 1.00 96.19 87 GLN A CA 1
ATOM 675 C C . GLN A 1 87 ? -2.956 0.894 16.685 1.00 96.19 87 GLN A C 1
ATOM 677 O O . GLN A 1 87 ? -1.880 1.456 16.885 1.00 96.19 87 GLN A O 1
ATOM 682 N N . ALA A 1 88 ? -3.117 -0.075 15.780 1.00 96.31 88 ALA A N 1
ATOM 683 C CA . ALA A 1 88 ? -2.038 -0.582 14.930 1.00 96.31 88 ALA A CA 1
ATOM 684 C C . ALA A 1 88 ? -1.436 0.536 14.062 1.00 96.31 88 ALA A C 1
ATOM 686 O O . ALA A 1 88 ? -0.232 0.761 14.037 1.00 96.31 88 ALA A O 1
ATOM 687 N N . SER A 1 89 ? -2.284 1.360 13.444 1.00 97.25 89 SER A N 1
ATOM 688 C CA . SER A 1 89 ? -1.843 2.518 12.664 1.00 97.25 89 SER A CA 1
ATOM 689 C C . SER A 1 89 ? -1.001 3.478 13.494 1.00 97.25 89 SER A C 1
ATOM 691 O O . SER A 1 89 ? -0.105 4.105 12.950 1.00 97.25 89 SER A O 1
ATOM 693 N N . ARG A 1 90 ? -1.262 3.627 14.799 1.00 96.12 90 ARG A N 1
ATOM 694 C CA . ARG A 1 90 ? -0.500 4.528 15.674 1.00 96.12 90 ARG A CA 1
ATOM 695 C C . ARG A 1 90 ? 0.909 4.006 15.981 1.00 96.12 90 ARG A C 1
ATOM 697 O O . ARG A 1 90 ? 1.794 4.841 16.173 1.00 96.12 90 ARG A O 1
ATOM 704 N N . SER A 1 91 ? 1.118 2.687 16.027 1.00 94.12 91 SER A N 1
ATOM 705 C CA . SER A 1 91 ? 2.429 2.071 16.296 1.00 94.12 91 SER A CA 1
ATOM 706 C C . SER A 1 91 ? 3.353 2.031 15.082 1.00 94.12 91 SER A C 1
ATOM 708 O O . SER A 1 91 ? 4.566 1.954 15.262 1.00 94.12 91 SER A O 1
ATOM 710 N N . VAL A 1 92 ? 2.813 2.143 13.864 1.00 96.56 92 VAL A N 1
ATOM 711 C CA . VAL A 1 92 ? 3.602 2.099 12.624 1.00 96.56 92 VAL A CA 1
ATOM 712 C C . VAL A 1 92 ? 4.623 3.237 12.592 1.00 96.56 92 VAL A C 1
ATOM 714 O O . VAL A 1 92 ? 4.259 4.404 12.416 1.00 96.56 92 VAL A O 1
ATOM 717 N N . GLY A 1 93 ? 5.904 2.895 12.731 1.00 95.00 93 GLY A N 1
ATOM 718 C CA . GLY A 1 93 ? 7.053 3.787 12.562 1.00 95.00 93 GLY A CA 1
ATOM 719 C C . GLY A 1 93 ? 6.878 5.186 13.169 1.00 95.00 93 GLY A C 1
ATOM 720 O O . GLY A 1 93 ? 6.494 5.369 14.325 1.00 95.00 93 GLY A O 1
ATOM 721 N N . SER A 1 94 ? 7.163 6.208 12.366 1.00 97.44 94 SER A N 1
ATOM 722 C CA . SER A 1 94 ? 7.019 7.622 12.725 1.00 97.44 94 SER A CA 1
ATOM 723 C C . SER A 1 94 ? 5.855 8.281 11.968 1.00 97.44 94 SER A C 1
ATOM 725 O O . SER A 1 94 ? 5.353 7.709 10.996 1.00 97.44 94 SER A O 1
ATOM 727 N N . PRO A 1 95 ? 5.423 9.505 12.339 1.00 98.19 95 PRO A N 1
ATOM 728 C CA . PRO A 1 95 ? 4.435 10.251 11.556 1.00 98.19 95 PRO A CA 1
ATOM 729 C C . PRO A 1 95 ? 4.769 10.341 10.056 1.00 98.19 95 PRO A C 1
ATOM 731 O O . PRO 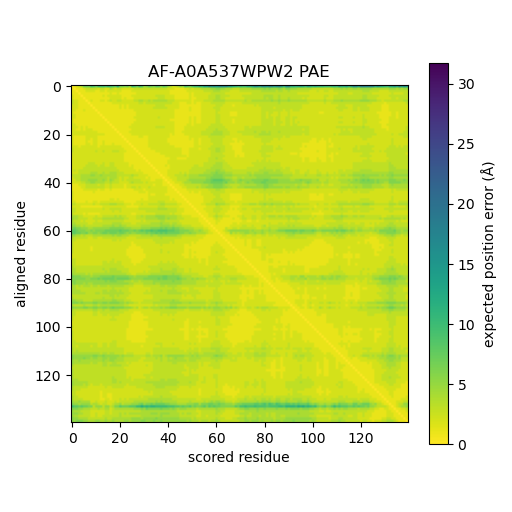A 1 95 ? 3.875 10.253 9.221 1.00 98.19 95 PRO A O 1
ATOM 734 N N . GLN A 1 96 ? 6.050 10.462 9.702 1.00 98.44 96 GLN A N 1
ATOM 735 C CA . GLN A 1 96 ? 6.529 10.513 8.320 1.00 98.44 96 GLN A CA 1
ATOM 736 C C . GLN A 1 96 ? 6.269 9.196 7.584 1.00 98.44 96 GLN A C 1
ATOM 738 O O . GLN A 1 96 ? 5.765 9.218 6.461 1.00 98.44 96 GLN A O 1
ATOM 743 N N . ILE A 1 97 ? 6.553 8.061 8.235 1.00 98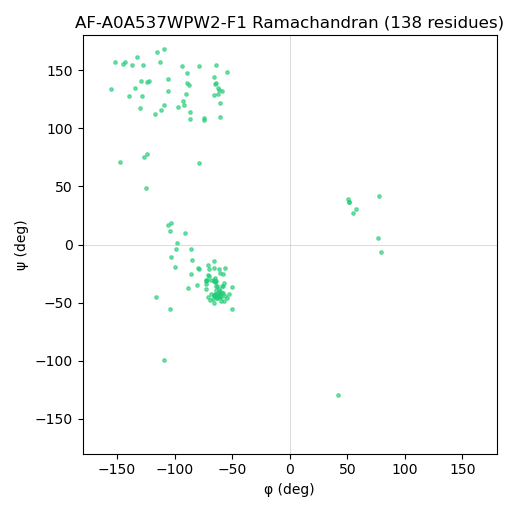.25 97 ILE A N 1
ATOM 744 C CA . ILE A 1 97 ? 6.247 6.736 7.688 1.00 98.25 97 ILE A CA 1
ATOM 745 C C . ILE A 1 97 ? 4.736 6.583 7.530 1.00 98.25 97 ILE A C 1
ATOM 747 O O . ILE A 1 97 ? 4.286 6.223 6.452 1.00 98.25 97 ILE A O 1
ATOM 751 N N . ARG A 1 98 ? 3.927 6.954 8.528 1.00 98.50 98 ARG A N 1
ATOM 752 C CA . ARG A 1 98 ? 2.457 6.827 8.454 1.00 98.50 98 ARG A CA 1
ATOM 753 C C . ARG A 1 98 ? 1.795 7.705 7.401 1.00 98.50 98 ARG A C 1
ATOM 755 O O . ARG A 1 98 ? 0.751 7.338 6.870 1.00 98.50 98 ARG A O 1
ATOM 762 N N . ASN A 1 99 ? 2.396 8.851 7.088 1.00 98.38 99 ASN A N 1
ATOM 763 C CA . ASN A 1 99 ? 1.916 9.743 6.035 1.00 98.38 99 ASN A CA 1
ATOM 764 C C . ASN A 1 99 ? 2.130 9.172 4.627 1.00 98.38 99 ASN A C 1
ATOM 766 O O . ASN A 1 99 ? 1.509 9.659 3.685 1.00 98.38 99 ASN A O 1
ATOM 770 N N . ARG A 1 100 ? 3.011 8.177 4.470 1.00 98.38 100 ARG A N 1
ATOM 771 C CA . ARG A 1 100 ? 3.360 7.580 3.175 1.00 98.38 100 ARG A CA 1
ATOM 772 C C . ARG A 1 100 ? 2.959 6.113 3.075 1.00 98.38 100 ARG A C 1
ATOM 774 O O . ARG A 1 100 ? 2.406 5.720 2.058 1.00 98.38 100 ARG A O 1
ATOM 781 N N . GLY A 1 101 ? 3.231 5.320 4.105 1.00 98.25 101 GLY A N 1
ATOM 782 C CA . GLY A 1 101 ? 2.904 3.902 4.184 1.00 98.25 101 GLY A CA 1
ATOM 783 C C . GLY A 1 101 ? 1.400 3.672 4.108 1.00 98.25 101 GLY A C 1
ATOM 784 O O . GLY A 1 101 ? 0.622 4.352 4.785 1.00 98.25 101 GLY A O 1
ATOM 785 N N . THR A 1 102 ? 1.008 2.717 3.269 1.00 98.62 102 THR A N 1
ATOM 786 C CA . THR A 1 102 ? -0.390 2.394 2.987 1.00 98.62 102 THR A CA 1
ATOM 787 C C . THR A 1 102 ? -0.750 1.015 3.517 1.00 98.62 102 THR A C 1
ATOM 789 O O . THR A 1 102 ? 0.125 0.160 3.677 1.00 98.62 102 THR A O 1
ATOM 792 N N . ILE A 1 103 ? -2.043 0.786 3.755 1.00 97.81 103 ILE A N 1
ATOM 793 C CA . ILE A 1 103 ? -2.562 -0.529 4.155 1.00 97.81 103 ILE A CA 1
ATOM 794 C C . ILE A 1 103 ? -2.196 -1.583 3.102 1.00 97.81 103 ILE A C 1
ATOM 796 O O . ILE A 1 103 ? -1.606 -2.605 3.433 1.00 97.81 103 ILE A O 1
ATOM 800 N N . GLY A 1 104 ? -2.433 -1.306 1.817 1.00 97.88 104 GLY A N 1
ATOM 801 C CA . GLY A 1 104 ? -2.074 -2.223 0.734 1.00 97.88 104 GLY A CA 1
ATOM 802 C C . GLY A 1 104 ? -0.567 -2.437 0.579 1.00 97.88 104 GLY A C 1
ATOM 803 O O . GLY A 1 104 ? -0.147 -3.536 0.242 1.00 97.88 104 GLY A O 1
ATOM 804 N N . GLY A 1 105 ? 0.258 -1.428 0.878 1.00 98.06 105 GLY A N 1
ATOM 805 C CA . GLY A 1 105 ? 1.713 -1.577 0.915 1.00 98.06 105 GLY A CA 1
ATOM 806 C C . GLY A 1 105 ? 2.157 -2.533 2.020 1.00 98.06 105 GLY A C 1
ATOM 807 O O . GLY A 1 105 ? 2.978 -3.406 1.774 1.00 98.06 105 GLY A O 1
ATOM 808 N N . ASN A 1 106 ? 1.557 -2.434 3.210 1.00 97.88 106 ASN A N 1
ATOM 809 C CA . ASN A 1 106 ? 1.826 -3.360 4.310 1.00 97.88 106 ASN A CA 1
ATOM 810 C C . ASN A 1 106 ? 1.485 -4.813 3.948 1.00 97.88 106 ASN A C 1
ATOM 812 O O . ASN A 1 106 ? 2.292 -5.704 4.207 1.00 97.88 106 ASN A O 1
ATOM 816 N N . LEU A 1 107 ? 0.330 -5.033 3.309 1.00 96.88 107 LEU A N 1
ATOM 817 C CA . LEU A 1 107 ? -0.079 -6.357 2.831 1.00 96.88 107 LEU A CA 1
ATOM 818 C C . LEU A 1 107 ? 0.847 -6.859 1.718 1.00 96.88 107 LEU A C 1
ATOM 820 O O . LEU A 1 107 ? 1.264 -8.011 1.749 1.00 96.88 107 LEU A O 1
ATOM 82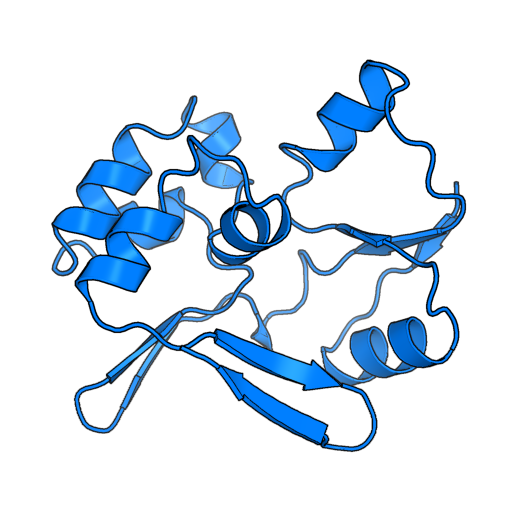4 N N . GLY A 1 108 ? 1.201 -5.993 0.765 1.00 95.69 108 GLY A N 1
ATOM 825 C CA . GLY A 1 108 ? 2.081 -6.328 -0.355 1.00 95.69 108 GLY A CA 1
ATOM 826 C C . GLY A 1 108 ? 3.504 -6.694 0.071 1.00 95.69 108 GLY A C 1
ATOM 827 O O . GLY A 1 108 ? 4.095 -7.594 -0.517 1.00 95.69 108 GLY A O 1
ATOM 828 N N . THR A 1 109 ? 4.037 -6.043 1.111 1.00 96.50 109 THR A N 1
ATOM 829 C CA . THR A 1 109 ? 5.336 -6.398 1.710 1.00 96.50 109 THR A CA 1
ATOM 830 C C . THR A 1 109 ? 5.278 -7.750 2.433 1.00 9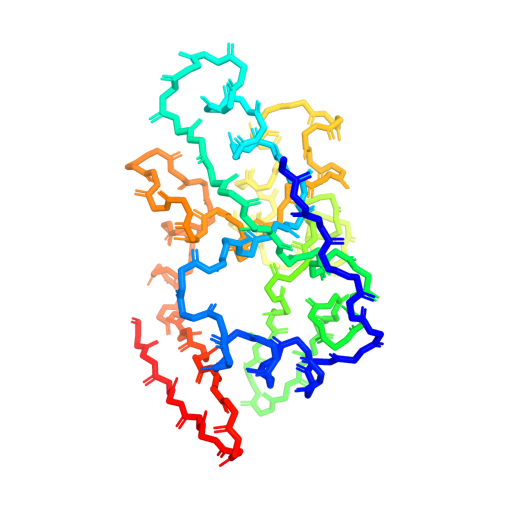6.50 109 THR A C 1
ATOM 832 O O . THR A 1 109 ? 6.290 -8.442 2.504 1.00 96.50 109 THR A O 1
ATOM 835 N N . ALA A 1 110 ? 4.116 -8.134 2.980 1.00 95.56 110 ALA A N 1
ATOM 836 C CA . ALA A 1 110 ? 3.906 -9.394 3.702 1.00 95.56 110 ALA A CA 1
ATOM 837 C C . ALA A 1 110 ? 4.938 -9.657 4.822 1.00 95.56 110 ALA A C 1
ATOM 839 O O . ALA A 1 110 ? 5.349 -10.791 5.074 1.00 95.56 110 ALA A O 1
ATOM 840 N N . SER A 1 111 ? 5.364 -8.595 5.516 1.00 95.94 111 SER A N 1
ATOM 841 C CA . SER A 1 111 ? 6.265 -8.720 6.664 1.00 95.94 111 SER A CA 1
ATOM 842 C C . SER A 1 111 ? 5.591 -9.526 7.785 1.00 95.94 111 SER A C 1
ATOM 844 O O . SER A 1 111 ? 4.459 -9.198 8.151 1.00 95.94 111 SER A O 1
ATOM 846 N N . PRO A 1 112 ? 6.282 -10.496 8.420 1.00 94.88 112 PRO A N 1
ATOM 847 C CA . PRO A 1 112 ? 5.770 -11.189 9.606 1.00 94.88 112 PRO A CA 1
ATOM 848 C C . PRO A 1 112 ? 5.406 -10.255 10.771 1.00 94.88 112 PRO A C 1
ATOM 850 O O . PRO A 1 112 ? 4.651 -10.642 11.656 1.00 94.88 112 PRO A O 1
ATOM 853 N N . ALA A 1 113 ? 5.948 -9.033 10.776 1.00 94.00 113 ALA A N 1
ATOM 854 C CA . ALA A 1 113 ? 5.676 -7.996 11.768 1.00 94.00 113 ALA A CA 1
ATOM 855 C C . ALA A 1 113 ? 4.764 -6.871 11.232 1.00 94.00 113 ALA A C 1
ATOM 857 O O . ALA A 1 113 ? 4.742 -5.784 11.802 1.00 94.00 113 ALA A O 1
ATOM 858 N N . GLY A 1 114 ? 4.059 -7.082 10.115 1.00 94.69 114 GLY A N 1
ATOM 859 C CA . GLY A 1 114 ? 3.186 -6.068 9.523 1.00 94.69 114 GLY A CA 1
ATOM 860 C C . GLY A 1 114 ? 1.992 -5.723 10.419 1.00 94.69 114 GLY A C 1
ATOM 861 O O . GLY A 1 114 ? 1.267 -6.613 10.848 1.00 94.69 114 GLY A O 1
ATOM 862 N N . ASP A 1 115 ? 1.766 -4.432 10.676 1.00 95.62 115 ASP A N 1
ATOM 863 C CA . ASP A 1 115 ? 0.747 -3.979 11.633 1.00 95.62 115 ASP A CA 1
ATOM 864 C C . ASP A 1 115 ? -0.711 -4.134 11.150 1.00 95.62 115 ASP A C 1
ATOM 866 O O . ASP A 1 115 ? -1.599 -4.386 11.965 1.00 95.62 115 ASP A O 1
ATOM 870 N N . ALA A 1 116 ? -0.993 -3.974 9.849 1.00 95.62 116 ALA A N 1
ATOM 871 C CA . ALA A 1 116 ? -2.369 -4.039 9.339 1.00 95.62 116 ALA A CA 1
ATOM 872 C C . ALA A 1 116 ? -2.863 -5.480 9.157 1.00 95.62 116 ALA A C 1
ATOM 874 O O . ALA A 1 116 ? -4.036 -5.756 9.404 1.00 95.62 116 ALA A O 1
ATOM 875 N N . VAL A 1 117 ? -1.972 -6.399 8.767 1.00 95.44 117 VAL A N 1
ATOM 876 C CA . VAL A 1 117 ? -2.289 -7.816 8.518 1.00 95.44 117 VAL A CA 1
ATOM 877 C C . VAL A 1 117 ? -3.073 -8.473 9.669 1.00 95.44 117 VAL A C 1
ATOM 879 O O . VAL A 1 117 ? -4.170 -8.965 9.407 1.00 95.44 117 VAL A O 1
ATOM 882 N N . PRO A 1 118 ? -2.612 -8.464 10.940 1.00 96.12 118 PRO A N 1
ATOM 883 C CA . PRO A 1 118 ? -3.336 -9.128 12.024 1.00 96.12 118 PRO A CA 1
ATOM 884 C C . PRO A 1 118 ? -4.700 -8.490 12.303 1.00 96.12 118 PRO A C 1
ATOM 886 O O . PRO A 1 118 ? -5.629 -9.191 12.695 1.00 96.12 118 PRO A O 1
ATOM 889 N N . VAL A 1 119 ? -4.841 -7.178 12.086 1.00 96.25 119 VAL A N 1
ATOM 890 C CA . VAL A 1 119 ? -6.123 -6.487 12.255 1.00 96.25 119 VAL A CA 1
ATOM 891 C C . VAL A 1 119 ? -7.125 -6.955 11.207 1.00 96.25 119 VAL A C 1
ATOM 893 O O . VAL A 1 119 ? -8.257 -7.263 11.561 1.00 96.25 119 VAL A O 1
ATOM 896 N N . LEU A 1 120 ? -6.722 -7.020 9.936 1.00 95.50 120 LEU A N 1
ATOM 897 C CA . LEU A 1 120 ? -7.616 -7.448 8.859 1.00 95.50 120 LEU A CA 1
ATOM 898 C C . LEU A 1 120 ? -8.030 -8.911 9.024 1.00 95.50 120 LEU A C 1
ATOM 900 O O . LEU A 1 120 ? -9.215 -9.207 8.928 1.00 95.50 120 LEU A O 1
ATOM 904 N N . VAL A 1 121 ? -7.091 -9.795 9.372 1.00 95.94 121 VAL A N 1
ATOM 905 C CA . VAL A 1 121 ? -7.392 -11.212 9.636 1.00 95.94 121 VAL A CA 1
ATOM 906 C C . VAL A 1 121 ? -8.363 -11.367 10.810 1.00 95.94 121 VAL A C 1
ATOM 908 O O . VAL A 1 121 ? -9.317 -12.127 10.716 1.00 95.94 121 VAL A O 1
ATOM 911 N N . ALA A 1 122 ? -8.180 -10.616 11.902 1.00 96.44 122 ALA A N 1
ATOM 912 C CA . ALA A 1 122 ? -9.091 -10.657 13.052 1.00 96.44 122 ALA A CA 1
ATOM 913 C C . ALA A 1 122 ? -10.510 -10.136 12.746 1.00 96.44 122 ALA A C 1
ATOM 915 O O . ALA A 1 122 ? -11.418 -10.327 13.553 1.00 96.44 122 ALA A O 1
ATOM 916 N N . HIS A 1 123 ? -10.685 -9.453 11.614 1.00 95.25 123 HIS A N 1
ATOM 917 C CA . HIS A 1 123 ? -11.960 -8.949 11.115 1.00 95.25 123 HIS A CA 1
ATOM 918 C C . HIS A 1 123 ? -12.520 -9.782 9.950 1.00 95.25 123 HIS A C 1
ATOM 920 O O . HIS A 1 123 ? -13.460 -9.317 9.309 1.00 95.25 123 HIS A O 1
ATOM 926 N N . ASP A 1 124 ? -11.950 -10.962 9.668 1.00 95.69 124 ASP A N 1
ATOM 927 C CA . ASP A 1 124 ? -12.292 -11.790 8.501 1.00 95.69 124 ASP A CA 1
ATOM 928 C C . ASP A 1 124 ? -12.245 -10.979 7.189 1.00 95.69 124 ASP A C 1
ATOM 930 O O . ASP A 1 124 ? -13.095 -11.112 6.309 1.00 95.69 124 ASP A O 1
ATOM 934 N N . GLY A 1 125 ? -11.284 -10.052 7.097 1.00 96.19 125 GLY A N 1
ATOM 935 C CA . GLY A 1 125 ? -11.166 -9.132 5.975 1.00 96.19 125 GLY A CA 1
ATOM 936 C C . GLY A 1 125 ? -10.822 -9.854 4.677 1.00 96.19 125 GLY A C 1
ATOM 937 O O . GLY A 1 125 ? -10.025 -10.779 4.679 1.00 96.19 125 GLY A O 1
ATOM 938 N N . GLU A 1 126 ? -11.369 -9.374 3.562 1.00 97.12 126 GLU A N 1
ATOM 939 C CA . GLU A 1 126 ? -11.050 -9.882 2.228 1.00 97.12 126 GLU A CA 1
ATOM 940 C C . GLU A 1 126 ? -10.159 -8.901 1.453 1.00 97.12 126 GLU A C 1
ATOM 942 O O . GLU A 1 126 ? -10.339 -7.679 1.491 1.00 97.12 126 GLU A O 1
ATOM 947 N N . VAL A 1 127 ? -9.220 -9.440 0.680 1.00 97.50 127 VAL A N 1
ATOM 94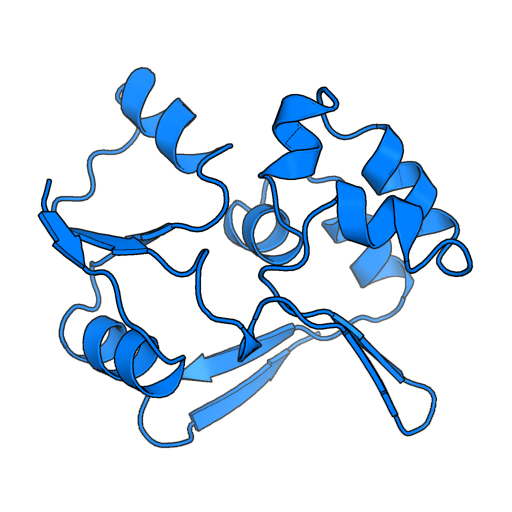8 C CA . VAL A 1 127 ? -8.406 -8.711 -0.289 1.00 97.50 127 VAL A CA 1
ATOM 949 C C . VAL A 1 127 ? -9.016 -8.852 -1.681 1.00 97.50 127 VAL A C 1
ATOM 951 O O . VAL A 1 127 ? -9.083 -9.940 -2.254 1.00 97.50 127 VAL A O 1
ATOM 954 N N . VAL A 1 128 ? -9.405 -7.719 -2.265 1.00 97.50 128 VAL A N 1
ATOM 955 C CA . VAL A 1 128 ? -9.877 -7.644 -3.651 1.00 97.50 128 VAL A CA 1
ATOM 956 C C . VAL A 1 128 ? -8.679 -7.469 -4.586 1.00 97.50 128 VAL A C 1
ATOM 958 O O . VAL A 1 128 ? -8.067 -6.403 -4.651 1.00 97.50 128 VAL A O 1
ATOM 961 N N . LEU A 1 129 ? -8.346 -8.524 -5.325 1.00 97.81 129 LEU A N 1
ATOM 962 C CA . LEU A 1 129 ? -7.323 -8.527 -6.366 1.00 97.81 129 LEU A CA 1
ATOM 963 C C . LEU A 1 129 ? -7.959 -8.170 -7.711 1.00 97.81 129 LEU A C 1
ATOM 965 O O . LEU A 1 129 ? -8.946 -8.784 -8.119 1.00 97.81 129 LEU A O 1
ATOM 969 N N . VAL A 1 130 ? -7.374 -7.203 -8.417 1.00 97.19 130 VAL A N 1
ATOM 970 C CA . VAL A 1 130 ? -7.854 -6.740 -9.726 1.00 97.19 130 VAL A CA 1
ATOM 971 C C . VAL A 1 130 ? -6.733 -6.860 -10.755 1.00 97.19 130 VAL A C 1
ATOM 973 O O . VAL A 1 130 ? -5.570 -6.589 -10.457 1.00 97.19 130 VAL A O 1
ATOM 976 N N . ALA A 1 131 ? -7.081 -7.282 -11.965 1.00 96.44 131 ALA A N 1
ATOM 977 C CA . ALA A 1 131 ? -6.197 -7.375 -13.118 1.00 96.44 131 ALA A CA 1
ATOM 978 C C . ALA A 1 131 ? -6.869 -6.752 -14.352 1.00 96.44 131 ALA A C 1
ATOM 980 O O . ALA A 1 131 ? -8.089 -6.614 -14.398 1.00 96.44 131 ALA A O 1
ATOM 981 N N . ALA A 1 132 ? -6.072 -6.420 -15.373 1.00 96.31 132 ALA A N 1
ATOM 982 C CA . ALA A 1 132 ? -6.584 -5.862 -16.626 1.00 96.31 132 ALA A CA 1
ATOM 983 C C . ALA A 1 132 ? -7.671 -6.745 -17.266 1.00 96.31 132 ALA A C 1
ATOM 985 O O . ALA A 1 132 ? -7.605 -7.983 -17.173 1.00 96.31 132 ALA A O 1
ATOM 986 N N . GLY A 1 133 ? -8.611 -6.089 -17.956 1.00 92.50 133 GLY A N 1
ATOM 987 C CA . GLY A 1 133 ? -9.763 -6.716 -18.606 1.00 92.50 133 GLY A CA 1
ATOM 988 C C . GLY A 1 133 ? -10.871 -7.098 -17.626 1.00 92.50 133 GLY A C 1
ATOM 989 O O . GLY A 1 133 ? -11.383 -8.210 -17.717 1.00 92.50 133 GLY A O 1
ATOM 990 N N . ASP A 1 134 ? -11.173 -6.220 -16.661 1.00 88.19 134 ASP A N 1
ATOM 991 C CA . ASP A 1 134 ? -12.242 -6.376 -15.658 1.00 88.19 134 ASP A CA 1
ATOM 992 C C . ASP A 1 134 ? -12.173 -7.669 -14.826 1.00 88.19 134 ASP A C 1
ATOM 994 O O . ASP A 1 134 ? -13.177 -8.196 -14.342 1.00 88.19 134 ASP A O 1
ATOM 998 N N . ARG A 1 135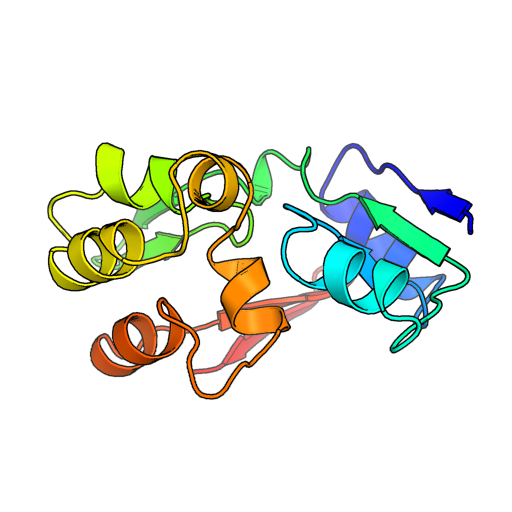 ? -10.967 -8.221 -14.647 1.00 94.38 135 ARG A N 1
ATOM 999 C CA . ARG A 1 135 ? -10.775 -9.453 -13.878 1.00 94.38 135 ARG A CA 1
ATOM 1000 C C . ARG A 1 135 ? -10.612 -9.120 -12.406 1.00 94.38 135 ARG A C 1
ATOM 1002 O O . ARG A 1 135 ? -9.588 -8.572 -12.003 1.00 94.38 135 ARG A O 1
ATOM 1009 N N . THR A 1 136 ? -11.577 -9.543 -11.600 1.00 97.19 136 THR A N 1
ATOM 1010 C CA . THR A 1 136 ? -11.570 -9.352 -10.148 1.00 97.19 136 THR A CA 1
ATOM 1011 C C . THR A 1 136 ? -11.672 -10.686 -9.421 1.00 97.19 136 THR A C 1
ATOM 1013 O O . THR A 1 136 ? -12.415 -11.579 -9.828 1.00 97.19 136 THR A O 1
ATOM 1016 N N . ARG A 1 137 ? -10.926 -10.822 -8.325 1.00 97.69 137 ARG A N 1
ATOM 1017 C CA . ARG A 1 137 ? -11.003 -11.956 -7.405 1.00 97.69 137 ARG A CA 1
ATOM 1018 C C . ARG A 1 137 ? -10.902 -11.458 -5.968 1.00 97.69 137 ARG A C 1
ATOM 1020 O O . ARG A 1 137 ? -9.928 -10.792 -5.637 1.00 97.69 137 ARG A O 1
ATOM 1027 N N . SER A 1 138 ? -11.840 -11.854 -5.117 1.00 96.94 138 SER A N 1
ATOM 1028 C CA . SER A 1 138 ? -11.700 -11.707 -3.665 1.00 96.94 138 SER A CA 1
ATOM 1029 C C . SER A 1 138 ? -11.019 -12.937 -3.075 1.00 96.94 138 SER A C 1
ATOM 1031 O O . SER A 1 138 ? -11.280 -14.071 -3.496 1.00 96.94 138 SER A O 1
ATOM 1033 N N . VAL A 1 139 ? -10.121 -12.710 -2.125 1.00 96.19 139 VAL A N 1
ATOM 1034 C CA . VAL A 1 139 ? -9.526 -13.751 -1.283 1.00 96.19 139 VAL A CA 1
ATOM 1035 C C . VAL A 1 139 ? -9.655 -13.327 0.179 1.00 96.19 139 VAL A C 1
ATOM 1037 O O . VAL A 1 139 ? -9.498 -12.138 0.439 1.00 96.19 139 VAL A O 1
ATOM 1040 N N . PRO A 1 140 ? -9.946 -14.244 1.113 1.00 93.31 140 PRO A N 1
ATOM 1041 C CA . PRO A 1 140 ? -9.762 -13.979 2.538 1.00 93.31 140 PRO A CA 1
ATOM 1042 C C . PRO A 1 140 ? -8.301 -13.642 2.868 1.00 93.31 140 PRO A C 1
ATOM 1044 O O . PRO A 1 140 ? -7.405 -14.103 2.117 1.00 93.31 140 PRO A O 1
#

Foldseek 3Di:
DEEAEDQEPLVLQVVCVVPVQAAEDALCLPVVVCVVVVVDDRPHYYDPNNHVQQQDWDDDPNDIRHRQNDFLVCCLVVVVVLVQSNVLSVPPDDPSCRVRDGLNNLVVVVDPPRSNVVSCVVVVHWDWDDHHPGDIDIDD

Radius of gyration: 15.02 Å; Cα contacts (8 Å, |Δi|>4): 217; chains: 1; bounding box: 45×24×38 Å

Solvent-accessible surface area (backbone atoms only — not comparable to full-atom values): 7873 Å² total; per-residue (Å²): 112,52,74,46,74,47,84,42,65,68,51,44,28,46,50,40,66,78,34,76,80,44,42,77,36,59,48,42,72,58,65,51,51,36,42,77,69,69,74,51,79,68,62,36,32,34,44,51,64,74,24,64,82,31,52,41,68,50,75,56,96,93,42,77,48,72,22,44,51,30,22,27,49,50,45,38,71,76,36,61,84,45,49,66,53,23,52,34,33,65,66,47,79,45,75,71,48,18,67,36,33,17,51,38,52,43,56,72,66,61,48,97,82,37,58,59,55,62,46,37,57,76,64,73,40,66,50,78,45,75,46,57,86,87,40,72,46,76,40,111

pLDDT: mean 96.62, std 1.93, range [85.69, 98.69]